Protein AF-A0A1E2WVD7-F1 (afdb_monomer_lite)

Foldseek 3Di:
DCVLLVVLLVLLVVLQVLLVVLLVLLVVLQVQLVVLVVVCVVPVVDPVSNVSSVVSNVSSVVSNVSSVVSNVSSVCSNCVVVVLVVVVVVLVVVVVVLVVVVVVPPPDVVSVVVVCCCLVPPPPPPPVNVVVCVVPPDDD

Secondary structure (DSSP, 8-state):
--HHHHHHHHHHHHHHHHHHHHHHHHHHHHHHHHHHHHHHHH-TT-HHHHHHHHHHHHHHHHHHHHHHHHHHHHHHHH-HHHHHHHHHHHHHHHHHHHHHHHHTT---HHHHHHHHHHHHHHSTTSHHHHHHHHHH----

Structure (mmCIF, N/CA/C/O backbone):
data_AF-A0A1E2WVD7-F1
#
_entry.id   AF-A0A1E2WVD7-F1
#
loop_
_atom_site.group_PDB
_atom_site.id
_atom_site.type_symbol
_atom_site.label_atom_id
_atom_site.label_alt_id
_atom_site.label_comp_id
_atom_site.label_asym_id
_atom_site.label_entity_id
_atom_site.label_seq_id
_atom_site.pdbx_PDB_ins_code
_atom_site.Cartn_x
_atom_site.Cartn_y
_atom_site.Cartn_z
_atom_site.occupancy
_atom_site.B_iso_or_equiv
_atom_site.auth_seq_id
_atom_site.auth_comp_id
_atom_site.auth_asym_id
_atom_site.auth_atom_id
_atom_site.pdbx_PDB_model_num
ATOM 1 N N . MET A 1 1 ? -12.184 17.529 23.318 1.00 47.19 1 MET A N 1
ATOM 2 C CA . MET A 1 1 ? -12.138 16.241 22.588 1.00 47.19 1 MET A CA 1
ATOM 3 C C . MET A 1 1 ? -11.934 16.400 21.064 1.00 47.19 1 MET A C 1
ATOM 5 O O . MET A 1 1 ? -12.310 15.508 20.324 1.00 47.19 1 MET A O 1
ATOM 9 N N . LEU A 1 2 ? -11.320 17.486 20.556 1.00 50.97 2 LEU A N 1
ATOM 10 C CA . LEU A 1 2 ? -11.128 17.707 19.100 1.00 50.97 2 LEU A CA 1
ATOM 11 C C . LEU A 1 2 ? -9.694 17.440 18.598 1.00 50.97 2 LEU A C 1
ATOM 13 O O . LEU A 1 2 ? -9.512 17.196 17.409 1.00 50.97 2 LEU A O 1
ATOM 17 N N . GLU A 1 3 ? -8.692 17.458 19.480 1.00 50.56 3 GLU A N 1
ATOM 18 C CA . GLU A 1 3 ? -7.280 17.228 19.120 1.00 50.56 3 GLU A CA 1
ATOM 19 C C . GLU A 1 3 ? -7.003 15.846 18.495 1.00 50.56 3 GLU A C 1
ATOM 21 O O . GLU A 1 3 ? -6.365 15.817 17.444 1.00 50.56 3 GLU A O 1
ATOM 26 N N . PRO A 1 4 ? -7.551 14.720 19.003 1.00 64.38 4 PRO A N 1
ATOM 27 C CA . PRO A 1 4 ? -7.221 13.395 18.463 1.00 64.38 4 PRO A CA 1
ATOM 28 C C . PRO A 1 4 ? -7.689 13.185 17.016 1.00 64.38 4 PRO A C 1
ATOM 30 O O . PRO A 1 4 ? -7.024 12.527 16.222 1.00 64.38 4 PRO A O 1
ATOM 33 N N . ILE A 1 5 ? -8.833 13.768 16.642 1.00 65.56 5 ILE A N 1
ATOM 34 C CA . ILE A 1 5 ? -9.367 13.672 15.274 1.00 65.56 5 ILE A CA 1
ATOM 35 C C . ILE A 1 5 ? -8.510 14.496 14.308 1.00 65.56 5 ILE A C 1
ATOM 37 O O . ILE A 1 5 ? -8.261 14.070 13.181 1.00 65.56 5 ILE A O 1
ATOM 41 N N . HIS A 1 6 ? -8.038 15.665 14.746 1.00 67.44 6 HIS A N 1
ATOM 42 C CA . HIS A 1 6 ? -7.185 16.521 13.929 1.00 67.44 6 HIS A CA 1
ATOM 43 C C . HIS A 1 6 ? -5.826 15.868 13.640 1.00 67.44 6 HIS A C 1
ATOM 45 O O . HIS A 1 6 ? -5.356 15.900 12.503 1.00 67.44 6 HIS A O 1
ATOM 51 N N . GLU A 1 7 ? -5.225 15.222 14.639 1.00 75.38 7 GLU A N 1
ATOM 52 C CA . GLU A 1 7 ? -3.963 14.490 14.492 1.00 75.38 7 GLU A CA 1
ATOM 53 C C . GLU A 1 7 ? -4.093 13.303 13.526 1.00 75.38 7 GLU A C 1
ATOM 55 O O . GLU A 1 7 ? -3.241 13.122 12.654 1.00 75.38 7 GLU A O 1
ATOM 60 N N . LEU A 1 8 ? -5.194 12.546 13.599 1.00 79.00 8 LEU A N 1
ATOM 61 C CA . LEU A 1 8 ? -5.464 11.446 12.668 1.00 79.00 8 LEU A CA 1
ATOM 62 C C . LEU A 1 8 ? -5.650 11.939 11.227 1.00 79.00 8 LEU A C 1
ATOM 64 O O . LEU A 1 8 ? -5.100 11.352 10.298 1.00 79.00 8 LEU A O 1
ATOM 68 N N . GLN A 1 9 ? -6.332 13.065 11.016 1.00 79.06 9 GLN A N 1
ATOM 69 C CA . GLN A 1 9 ? -6.457 13.657 9.680 1.00 79.06 9 GLN A CA 1
ATOM 70 C C . GLN A 1 9 ? -5.104 14.099 9.104 1.00 79.06 9 GLN A C 1
ATOM 72 O O . GLN A 1 9 ? -4.837 13.890 7.920 1.00 79.06 9 GLN A O 1
ATOM 77 N N . GLN A 1 10 ? -4.218 14.674 9.923 1.00 82.56 10 GLN A N 1
ATOM 78 C CA . GLN A 1 10 ? -2.861 15.010 9.482 1.00 82.56 10 GLN A CA 1
ATOM 79 C C . GLN A 1 10 ? -2.053 13.756 9.128 1.00 82.56 10 GLN A C 1
ATOM 81 O O . GLN A 1 10 ? -1.327 13.742 8.130 1.00 82.56 10 GLN A O 1
ATOM 86 N N . LEU A 1 11 ? -2.210 12.689 9.913 1.00 83.44 11 LEU A N 1
ATOM 87 C CA . LEU A 1 11 ? -1.541 11.417 9.680 1.00 83.44 11 LEU A CA 1
ATOM 88 C C . LEU A 1 11 ? -2.035 10.741 8.390 1.00 83.44 11 LEU A C 1
ATOM 90 O O . LEU A 1 11 ? -1.225 10.236 7.612 1.00 83.44 11 LEU A O 1
ATOM 94 N N . ALA A 1 12 ? -3.335 10.826 8.097 1.00 87.12 12 ALA A N 1
ATOM 95 C CA . ALA A 1 12 ? -3.904 10.380 6.828 1.00 87.12 12 ALA A CA 1
ATOM 96 C C . ALA A 1 12 ? -3.275 11.095 5.625 1.00 87.12 12 ALA A C 1
ATOM 98 O O . ALA A 1 12 ? -2.823 10.450 4.677 1.00 87.12 12 ALA A O 1
ATOM 99 N N . VAL A 1 13 ? -3.189 12.429 5.682 1.00 90.62 13 VAL A N 1
ATOM 100 C CA . VAL A 1 13 ? -2.566 13.243 4.625 1.00 90.62 13 VAL A CA 1
ATOM 101 C C . VAL A 1 13 ? -1.093 12.871 4.445 1.00 90.62 13 VAL A C 1
ATOM 103 O O . VAL A 1 13 ? -0.619 12.735 3.315 1.00 90.62 13 VAL A O 1
ATOM 106 N N . PHE A 1 14 ? -0.368 12.666 5.547 1.00 91.31 14 PHE A N 1
ATOM 107 C CA . PHE A 1 14 ? 1.022 12.221 5.508 1.00 91.31 14 PHE A CA 1
ATOM 108 C C . PHE A 1 14 ? 1.170 10.874 4.790 1.00 91.31 14 PHE A C 1
ATOM 110 O O . PHE A 1 14 ? 2.003 10.751 3.886 1.00 91.31 14 PHE A O 1
ATOM 117 N N . TYR A 1 15 ? 0.356 9.882 5.153 1.00 88.75 15 TYR A N 1
ATOM 118 C CA . TYR A 1 15 ? 0.422 8.555 4.553 1.00 88.75 15 TYR A CA 1
ATOM 119 C C . TYR A 1 15 ? 0.010 8.544 3.079 1.00 88.75 15 TYR A C 1
ATOM 121 O O . TYR A 1 15 ? 0.698 7.906 2.284 1.00 88.75 15 TYR A O 1
ATOM 129 N N . ARG A 1 16 ? -1.012 9.313 2.671 1.00 94.00 16 ARG A N 1
ATOM 130 C CA . ARG A 1 16 ? -1.359 9.474 1.244 1.00 94.00 16 ARG A CA 1
ATOM 131 C C . ARG A 1 16 ? -0.195 10.031 0.440 1.00 94.00 16 ARG A C 1
ATOM 133 O O . ARG A 1 16 ? 0.201 9.433 -0.553 1.00 94.00 16 ARG A O 1
ATOM 140 N N . LYS A 1 17 ? 0.417 11.118 0.914 1.00 95.06 17 LYS A N 1
ATOM 141 C CA . LYS A 1 17 ? 1.562 11.732 0.232 1.00 95.06 17 LYS A CA 1
ATOM 142 C C . LYS A 1 17 ? 2.752 10.775 0.133 1.00 95.06 17 LYS A C 1
ATOM 144 O O . LYS A 1 17 ? 3.463 10.753 -0.867 1.00 95.06 17 LYS A O 1
ATOM 149 N N . LYS A 1 18 ? 3.004 9.980 1.177 1.00 93.69 18 LYS A N 1
ATOM 150 C CA . LYS A 1 18 ? 4.056 8.954 1.144 1.00 93.69 18 LYS A CA 1
ATOM 151 C C . LYS A 1 18 ? 3.728 7.832 0.159 1.00 93.69 18 LYS A C 1
ATOM 153 O O . LYS A 1 18 ? 4.631 7.413 -0.562 1.00 93.69 18 LYS A O 1
ATOM 158 N N . SER A 1 19 ? 2.466 7.414 0.097 1.00 95.81 19 SER A N 1
ATOM 159 C CA . SER A 1 19 ? 1.985 6.419 -0.860 1.00 95.81 19 SER A CA 1
ATOM 160 C C . SER A 1 19 ? 2.175 6.912 -2.296 1.00 95.81 19 SER A C 1
ATOM 162 O O . SER A 1 19 ? 2.815 6.224 -3.083 1.00 95.81 19 SER A O 1
ATOM 164 N N . GLU A 1 20 ? 1.763 8.144 -2.608 1.00 96.38 20 GLU A N 1
ATOM 165 C CA . GLU A 1 20 ? 1.970 8.782 -3.918 1.00 96.38 20 GLU A CA 1
ATOM 166 C C . GLU A 1 20 ? 3.448 8.824 -4.324 1.00 96.38 20 GLU A C 1
ATOM 168 O O . GLU A 1 20 ? 3.793 8.442 -5.441 1.00 96.38 20 GLU A O 1
ATOM 173 N N . ASN A 1 21 ? 4.338 9.218 -3.408 1.00 95.81 21 ASN A N 1
ATOM 174 C CA . ASN A 1 21 ? 5.774 9.212 -3.678 1.00 95.81 21 ASN A CA 1
ATOM 175 C C . ASN A 1 21 ? 6.287 7.802 -4.005 1.00 95.81 21 ASN A C 1
ATOM 177 O O . ASN A 1 21 ? 7.055 7.636 -4.943 1.00 95.81 21 ASN A O 1
ATOM 181 N N . ASN A 1 22 ? 5.862 6.780 -3.258 1.00 95.19 22 ASN A N 1
ATOM 182 C CA . ASN A 1 22 ? 6.280 5.402 -3.521 1.00 95.19 22 ASN A CA 1
ATOM 183 C C . ASN A 1 22 ? 5.675 4.846 -4.821 1.00 95.19 22 ASN A C 1
ATOM 185 O O . ASN A 1 22 ? 6.344 4.095 -5.523 1.00 95.19 22 ASN A O 1
ATOM 189 N N . VAL A 1 23 ? 4.456 5.246 -5.197 1.00 96.56 23 VAL A N 1
ATOM 190 C CA . VAL A 1 23 ? 3.892 4.932 -6.522 1.00 96.56 23 VAL A CA 1
ATOM 191 C C . VAL A 1 23 ? 4.753 5.540 -7.629 1.00 96.56 23 VAL A C 1
ATOM 193 O O . VAL A 1 23 ? 5.030 4.867 -8.622 1.00 96.56 23 VAL A O 1
ATOM 196 N N . GLN A 1 24 ? 5.221 6.778 -7.452 1.00 97.31 24 GLN A N 1
ATOM 197 C CA . GLN A 1 24 ? 6.112 7.416 -8.417 1.00 97.31 24 GLN A CA 1
ATOM 198 C C . GLN A 1 24 ? 7.459 6.684 -8.519 1.00 97.31 24 GLN A C 1
ATOM 200 O O . GLN A 1 24 ? 7.870 6.331 -9.619 1.00 97.31 24 GLN A O 1
ATOM 205 N N . GLU A 1 25 ? 8.100 6.363 -7.392 1.00 97.00 25 GLU A N 1
ATOM 206 C CA . GLU A 1 25 ? 9.358 5.595 -7.362 1.00 97.00 25 GLU A CA 1
ATOM 207 C C . GLU A 1 25 ? 9.207 4.203 -8.008 1.00 97.00 25 GLU A C 1
ATOM 209 O O . GLU A 1 25 ? 10.104 3.721 -8.711 1.00 97.00 25 GLU A O 1
ATOM 214 N N . ALA A 1 26 ? 8.052 3.554 -7.816 1.00 97.12 26 ALA A N 1
ATOM 215 C CA . ALA A 1 26 ? 7.728 2.298 -8.482 1.00 97.12 26 ALA A CA 1
ATOM 216 C C . ALA A 1 26 ? 7.606 2.468 -10.001 1.00 97.12 26 ALA A C 1
ATOM 218 O O . ALA A 1 26 ? 8.147 1.658 -10.759 1.00 97.12 26 ALA A O 1
ATOM 219 N N . SER A 1 27 ? 6.921 3.524 -10.446 1.00 97.94 27 SER A N 1
ATOM 220 C CA . SER A 1 27 ? 6.783 3.860 -11.864 1.00 97.94 27 SER A CA 1
ATOM 221 C C . SER A 1 27 ? 8.141 4.139 -12.504 1.00 97.94 27 SER A C 1
ATOM 223 O O . SER A 1 27 ? 8.442 3.590 -13.562 1.00 97.94 27 SER A O 1
ATOM 225 N N . ASP A 1 28 ? 8.984 4.938 -11.856 1.00 97.94 28 ASP A N 1
ATOM 226 C CA . ASP A 1 28 ? 10.315 5.282 -12.357 1.00 97.94 28 ASP A CA 1
ATOM 227 C C . ASP A 1 28 ? 11.207 4.036 -12.440 1.00 97.94 28 ASP A C 1
ATOM 229 O O . ASP A 1 28 ? 11.902 3.821 -13.436 1.00 97.94 28 ASP A O 1
ATOM 233 N N . SER A 1 29 ? 11.118 3.153 -11.441 1.00 97.50 29 SER A N 1
ATOM 234 C CA . SER A 1 29 ? 11.809 1.862 -11.451 1.00 97.50 29 SER A CA 1
ATOM 235 C C . SER A 1 29 ? 11.336 0.960 -12.598 1.00 97.50 29 SER A C 1
ATOM 237 O O . SER A 1 29 ? 12.165 0.336 -13.260 1.00 97.50 29 SER A O 1
ATOM 239 N N . ARG A 1 30 ? 10.029 0.909 -12.894 1.00 97.38 30 ARG A N 1
ATOM 240 C CA . ARG A 1 30 ? 9.504 0.147 -14.042 1.00 97.38 30 ARG A CA 1
ATOM 241 C C . ARG A 1 30 ? 9.958 0.710 -15.376 1.00 97.38 30 ARG A C 1
ATOM 243 O O . ARG A 1 30 ? 10.458 -0.055 -16.193 1.00 97.38 30 ARG A O 1
ATOM 250 N N . ASN A 1 31 ? 9.847 2.023 -15.560 1.00 97.69 31 ASN A N 1
ATOM 251 C CA . ASN A 1 31 ? 10.314 2.694 -16.771 1.00 97.69 31 ASN A CA 1
ATOM 252 C C . ASN A 1 31 ? 11.802 2.399 -16.995 1.00 97.69 31 ASN A C 1
ATOM 254 O O . ASN A 1 31 ? 12.221 2.080 -18.106 1.00 97.69 31 ASN A O 1
ATOM 258 N N . LYS A 1 32 ? 12.602 2.404 -15.918 1.00 96.81 32 LYS A N 1
ATOM 259 C CA . LYS A 1 32 ? 14.023 2.080 -16.024 1.00 96.81 32 LYS A CA 1
ATOM 260 C C . LYS A 1 32 ? 14.283 0.623 -16.395 1.00 96.81 32 LYS A C 1
ATOM 262 O O . LYS A 1 32 ? 15.200 0.349 -17.166 1.00 96.81 32 LYS A O 1
ATOM 267 N N . ALA A 1 33 ? 13.499 -0.309 -15.856 1.00 96.50 33 ALA A N 1
ATOM 268 C CA . ALA A 1 33 ? 13.574 -1.710 -16.251 1.00 96.50 33 ALA A CA 1
ATOM 269 C C . ALA A 1 33 ? 13.215 -1.897 -17.734 1.00 96.50 33 ALA A C 1
ATOM 271 O O . ALA A 1 33 ? 13.911 -2.631 -18.432 1.00 96.50 33 ALA A O 1
ATOM 272 N N . GLU A 1 34 ? 12.182 -1.209 -18.223 1.00 95.56 34 GLU A N 1
ATOM 273 C CA . GLU A 1 34 ? 11.745 -1.258 -19.623 1.00 95.56 34 GLU A CA 1
ATOM 274 C C . GLU A 1 34 ? 12.834 -0.748 -20.578 1.00 95.56 34 GLU A C 1
ATOM 276 O O . GLU A 1 34 ? 13.212 -1.465 -21.503 1.00 95.56 34 GLU A O 1
ATOM 281 N N . GLU A 1 35 ? 13.453 0.402 -20.280 1.00 94.94 35 GLU A N 1
ATOM 282 C CA . GLU A 1 35 ? 14.609 0.913 -21.037 1.00 94.94 35 GLU A CA 1
ATOM 283 C C . GLU A 1 35 ? 15.757 -0.108 -21.119 1.00 94.94 35 GLU A C 1
ATOM 285 O O . GLU A 1 35 ? 16.415 -0.257 -22.153 1.00 94.94 35 GLU A O 1
ATOM 290 N N . LEU A 1 36 ? 16.028 -0.810 -20.014 1.00 93.81 36 LEU A N 1
ATOM 291 C CA . LEU A 1 36 ? 17.084 -1.817 -19.954 1.00 93.81 36 LEU A CA 1
ATOM 292 C C . LEU A 1 36 ? 16.721 -3.065 -20.767 1.00 93.81 36 LEU A C 1
ATOM 294 O O . LEU A 1 36 ? 17.584 -3.589 -21.470 1.00 93.81 36 LEU A O 1
ATOM 298 N N . PHE A 1 37 ? 15.466 -3.517 -20.737 1.00 92.25 37 PHE A N 1
ATOM 299 C CA . PHE A 1 37 ? 15.015 -4.628 -21.578 1.00 92.25 37 PHE A CA 1
ATOM 300 C C . PHE A 1 37 ? 15.071 -4.285 -23.068 1.00 92.25 37 PHE A C 1
ATOM 302 O O . PHE A 1 37 ? 15.535 -5.105 -23.865 1.00 92.25 37 PHE A O 1
ATOM 309 N N . ASP A 1 38 ? 14.682 -3.070 -23.450 1.00 91.44 38 ASP A N 1
ATOM 310 C CA . ASP A 1 38 ? 14.804 -2.598 -24.829 1.00 91.44 38 ASP A CA 1
ATOM 311 C C . ASP A 1 38 ? 16.270 -2.541 -25.280 1.00 91.44 38 ASP A C 1
ATOM 313 O O . ASP A 1 38 ? 16.606 -2.949 -26.396 1.00 91.44 38 ASP A O 1
ATOM 317 N N . SER A 1 39 ? 17.171 -2.103 -24.398 1.00 89.06 39 SER A N 1
ATOM 318 C CA . SER A 1 39 ? 18.614 -2.125 -24.651 1.00 89.06 39 SER A CA 1
ATOM 319 C C . SER A 1 39 ? 19.145 -3.554 -24.833 1.00 89.06 39 SER A C 1
ATOM 321 O O . SER A 1 39 ? 19.824 -3.836 -25.823 1.00 89.06 39 SER A O 1
ATOM 323 N N . ALA A 1 40 ? 18.776 -4.484 -23.944 1.00 88.19 40 ALA A N 1
ATOM 324 C CA . ALA A 1 40 ? 19.171 -5.893 -24.032 1.00 88.19 40 ALA A CA 1
ATOM 325 C C . ALA A 1 40 ? 18.669 -6.554 -25.325 1.00 88.19 40 ALA A C 1
ATOM 327 O O . ALA A 1 40 ? 19.398 -7.312 -25.966 1.00 88.19 40 ALA A O 1
ATOM 328 N N . ARG A 1 41 ? 17.453 -6.218 -25.771 1.00 87.06 41 ARG A N 1
ATOM 329 C CA . ARG A 1 41 ? 16.886 -6.717 -27.032 1.00 87.06 41 ARG A CA 1
ATOM 330 C C . ARG A 1 41 ? 17.694 -6.270 -28.252 1.00 87.06 41 ARG A C 1
ATOM 332 O O . ARG A 1 41 ? 17.836 -7.036 -29.204 1.00 87.06 41 ARG A O 1
ATOM 339 N N . ASN A 1 42 ? 18.220 -5.047 -28.219 1.00 85.81 42 ASN A N 1
ATOM 340 C CA . ASN A 1 42 ? 19.051 -4.490 -29.284 1.00 85.81 42 ASN A CA 1
ATOM 341 C C . ASN A 1 42 ? 20.521 -4.947 -29.202 1.00 85.81 42 ASN A C 1
ATOM 343 O O . ASN A 1 42 ? 21.232 -4.870 -30.205 1.00 85.81 42 ASN A O 1
ATOM 347 N N . ASN A 1 43 ? 20.977 -5.447 -28.047 1.00 83.88 43 ASN A N 1
ATOM 348 C CA . ASN A 1 43 ? 22.330 -5.969 -27.850 1.00 83.88 43 ASN A CA 1
ATOM 349 C C . ASN A 1 43 ? 22.366 -7.207 -26.915 1.00 83.88 43 ASN A 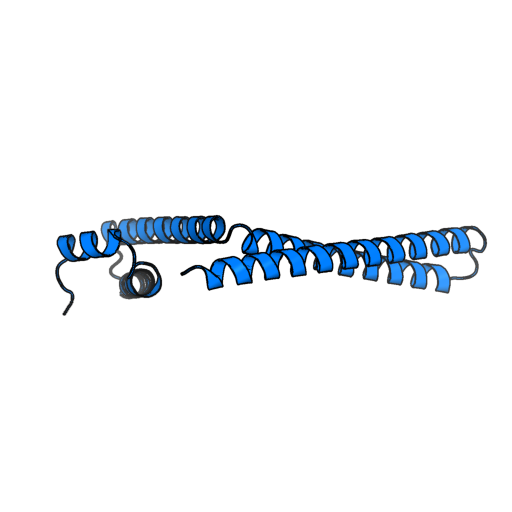C 1
ATOM 351 O O . ASN A 1 43 ? 22.776 -7.112 -25.757 1.00 83.88 43 ASN A O 1
ATOM 355 N N . PRO A 1 44 ? 21.993 -8.398 -27.418 1.00 75.25 44 PRO A N 1
ATOM 356 C CA . PRO A 1 44 ? 21.746 -9.590 -26.597 1.00 75.25 44 PRO A CA 1
ATOM 357 C C . PRO A 1 44 ? 23.004 -10.285 -26.041 1.00 75.25 44 PRO A C 1
ATOM 359 O O . PRO A 1 44 ? 22.900 -11.342 -25.420 1.00 75.25 44 PRO A O 1
ATOM 362 N N . GLN A 1 45 ? 24.207 -9.749 -26.276 1.00 79.00 45 GLN A N 1
ATOM 363 C CA . GLN A 1 45 ? 25.445 -10.318 -25.723 1.00 79.00 45 GLN A CA 1
ATOM 364 C C . GLN A 1 45 ? 25.718 -9.873 -24.278 1.00 79.00 45 GLN A C 1
ATOM 366 O O . GLN A 1 45 ? 26.536 -10.498 -23.600 1.00 79.00 45 GLN A O 1
ATOM 371 N N . ASP A 1 46 ? 25.024 -8.841 -23.794 1.00 77.06 46 ASP A N 1
ATOM 372 C CA . ASP A 1 46 ? 25.203 -8.298 -22.450 1.00 77.06 46 ASP A CA 1
ATOM 373 C C . ASP A 1 46 ? 24.186 -8.893 -21.462 1.00 77.06 46 ASP A C 1
ATOM 375 O O . ASP A 1 46 ? 23.064 -8.412 -21.290 1.00 77.06 46 ASP A O 1
ATOM 379 N N . LYS A 1 47 ? 24.594 -9.986 -20.809 1.00 73.88 47 LYS A N 1
ATOM 380 C CA . LYS A 1 47 ? 23.768 -10.706 -19.826 1.00 73.88 47 LYS A CA 1
ATOM 381 C C . LYS A 1 47 ? 23.594 -9.954 -18.503 1.00 73.88 47 LYS A C 1
ATOM 383 O O . LYS A 1 47 ? 22.739 -10.337 -17.703 1.00 73.88 47 LYS A O 1
ATOM 388 N N . ASP A 1 48 ? 24.381 -8.909 -18.252 1.00 86.81 48 ASP A N 1
ATOM 389 C CA . ASP A 1 48 ? 24.295 -8.147 -17.006 1.00 86.81 48 ASP A CA 1
ATOM 390 C C . ASP A 1 48 ? 23.143 -7.129 -17.045 1.00 86.81 48 ASP A C 1
ATOM 392 O O . ASP A 1 48 ? 22.568 -6.811 -15.998 1.00 86.81 48 ASP A O 1
ATOM 396 N N . ILE A 1 49 ? 22.724 -6.694 -18.242 1.00 89.44 49 ILE A N 1
ATOM 397 C CA . ILE A 1 49 ? 21.595 -5.767 -18.432 1.00 89.44 49 ILE A CA 1
ATOM 398 C C . ILE A 1 49 ? 20.269 -6.396 -17.989 1.00 89.44 49 ILE A C 1
ATOM 400 O O . ILE A 1 49 ? 19.501 -5.748 -17.278 1.00 89.44 49 ILE A O 1
ATOM 404 N N . GLU A 1 50 ? 20.003 -7.659 -18.337 1.00 86.62 50 GLU A N 1
ATOM 405 C CA . GLU A 1 50 ? 18.771 -8.350 -17.918 1.00 86.62 50 GLU A CA 1
ATOM 406 C C . GLU A 1 50 ? 18.690 -8.483 -16.393 1.00 86.62 50 GLU A C 1
ATOM 408 O O . GLU A 1 50 ? 17.645 -8.246 -15.783 1.00 86.62 50 GLU A O 1
ATOM 413 N N . LYS A 1 51 ? 19.818 -8.803 -15.749 1.00 91.00 51 LYS A N 1
ATOM 414 C CA . LYS A 1 51 ? 19.898 -8.893 -14.288 1.00 91.00 51 LYS A CA 1
ATOM 415 C C . LYS A 1 51 ? 19.661 -7.534 -13.628 1.00 91.00 51 LYS A C 1
ATOM 417 O O . LYS A 1 51 ? 18.987 -7.461 -12.598 1.00 91.00 51 LYS A O 1
ATOM 422 N N . LEU A 1 52 ? 20.193 -6.462 -14.213 1.00 94.12 52 LEU A N 1
ATOM 423 C CA . LEU A 1 52 ? 19.955 -5.103 -13.742 1.00 94.12 52 LEU A CA 1
ATOM 424 C C . LEU A 1 52 ? 18.478 -4.712 -13.906 1.00 94.12 52 LEU A C 1
ATOM 426 O O . LEU A 1 52 ? 17.880 -4.240 -12.941 1.00 94.12 52 LEU A O 1
ATOM 430 N N . ALA A 1 53 ? 17.862 -4.985 -15.060 1.00 94.00 53 ALA A N 1
ATOM 431 C CA . ALA A 1 53 ? 16.442 -4.725 -15.310 1.00 94.00 53 ALA A CA 1
ATOM 432 C C . ALA A 1 53 ? 15.545 -5.449 -14.293 1.00 94.00 53 ALA A C 1
ATOM 434 O O . ALA A 1 53 ? 14.651 -4.847 -13.696 1.00 94.00 53 ALA A O 1
ATOM 435 N N . GLN A 1 54 ? 15.852 -6.714 -13.994 1.00 93.88 54 GLN A N 1
ATOM 436 C CA . GLN A 1 54 ? 15.125 -7.484 -12.986 1.00 93.88 54 GLN A CA 1
ATOM 437 C C . GLN A 1 54 ? 15.253 -6.887 -11.575 1.00 93.88 54 GLN A C 1
ATOM 439 O O . GLN A 1 54 ? 14.312 -6.958 -10.782 1.00 93.88 54 GLN A O 1
ATOM 444 N N . SER A 1 55 ? 16.397 -6.276 -11.244 1.00 96.25 55 SER A N 1
ATOM 445 C CA . SER A 1 55 ? 16.573 -5.601 -9.952 1.00 96.25 55 SER A CA 1
ATOM 446 C C . SER A 1 55 ? 15.689 -4.355 -9.824 1.00 96.25 55 SER A C 1
ATOM 448 O O . SER A 1 55 ? 15.102 -4.130 -8.765 1.00 96.25 55 SER A O 1
ATOM 450 N N . PHE A 1 56 ? 15.516 -3.603 -10.916 1.00 97.50 56 PHE A N 1
ATOM 451 C CA . PHE A 1 56 ? 14.587 -2.476 -10.979 1.00 97.50 56 PHE A CA 1
ATOM 452 C C . PHE A 1 56 ? 13.128 -2.931 -10.854 1.00 97.50 56 PHE A C 1
ATOM 454 O O . PHE A 1 56 ? 12.377 -2.316 -10.100 1.00 97.50 56 PHE A O 1
ATOM 461 N N . LEU A 1 57 ? 12.742 -4.051 -11.478 1.00 97.50 57 LEU A N 1
ATOM 462 C CA . LEU A 1 57 ? 11.408 -4.635 -11.277 1.00 97.50 57 LEU A CA 1
ATOM 463 C C . LEU A 1 57 ? 11.159 -5.019 -9.812 1.00 97.50 57 LEU A C 1
ATOM 465 O O . LEU A 1 57 ? 10.122 -4.674 -9.254 1.00 97.50 57 LEU A O 1
ATOM 469 N N . SER A 1 58 ? 12.128 -5.667 -9.157 1.00 97.25 58 SER A N 1
ATOM 470 C CA . SER A 1 58 ? 12.001 -6.025 -7.738 1.00 97.25 58 SER A CA 1
ATOM 471 C C . SER A 1 58 ? 11.888 -4.793 -6.834 1.00 97.25 58 SER A C 1
ATOM 473 O O . SER A 1 58 ? 11.166 -4.814 -5.837 1.00 97.25 58 SER A O 1
ATOM 475 N N . ASN A 1 59 ? 12.585 -3.704 -7.164 1.00 96.00 59 ASN A N 1
ATOM 476 C CA . ASN A 1 59 ? 12.438 -2.444 -6.440 1.00 96.00 59 ASN A CA 1
ATOM 477 C C . ASN A 1 59 ? 11.054 -1.826 -6.659 1.00 96.00 59 ASN A C 1
ATOM 479 O O . ASN A 1 59 ? 10.446 -1.387 -5.685 1.00 96.00 59 ASN A O 1
ATOM 483 N N . ALA A 1 60 ? 10.524 -1.867 -7.884 1.00 95.56 60 ALA A N 1
ATOM 484 C CA . ALA A 1 60 ? 9.170 -1.403 -8.162 1.00 95.56 60 ALA A CA 1
ATOM 485 C C . ALA A 1 60 ? 8.128 -2.146 -7.311 1.00 95.56 60 ALA A C 1
ATOM 487 O O . ALA A 1 60 ? 7.344 -1.505 -6.619 1.00 95.56 60 ALA A O 1
ATOM 488 N N . GLU A 1 61 ? 8.183 -3.481 -7.266 1.00 97.00 61 GLU A N 1
ATOM 489 C CA . GLU A 1 61 ? 7.270 -4.300 -6.451 1.00 97.00 61 GLU A CA 1
ATOM 490 C C . GLU A 1 61 ? 7.337 -3.946 -4.955 1.00 97.00 61 GLU A C 1
ATOM 492 O O . GLU A 1 61 ? 6.315 -3.902 -4.265 1.00 97.00 61 GLU A O 1
ATOM 497 N N . LYS A 1 62 ? 8.539 -3.663 -4.433 1.00 96.25 62 LYS A N 1
ATOM 498 C CA . LYS A 1 62 ? 8.709 -3.221 -3.040 1.00 96.25 62 LYS A CA 1
ATOM 499 C C . LYS A 1 62 ? 8.031 -1.879 -2.794 1.00 96.25 62 LYS A C 1
ATOM 501 O O . LYS A 1 62 ? 7.325 -1.740 -1.797 1.00 96.25 62 LYS A O 1
ATOM 506 N N . TYR A 1 63 ? 8.243 -0.907 -3.677 1.00 94.38 63 TYR A N 1
ATOM 507 C CA . TYR A 1 63 ? 7.633 0.412 -3.547 1.00 94.38 63 TYR A CA 1
ATOM 508 C C . TYR A 1 63 ? 6.107 0.350 -3.645 1.00 94.38 63 TYR A C 1
ATOM 510 O O . TYR A 1 63 ? 5.428 0.982 -2.841 1.00 94.38 63 TYR A O 1
ATOM 518 N N . GLU A 1 64 ? 5.556 -0.473 -4.538 1.00 96.69 64 GLU A N 1
ATOM 519 C CA . GLU A 1 64 ? 4.107 -0.689 -4.642 1.00 96.69 64 GLU A CA 1
ATOM 520 C C . GLU A 1 64 ? 3.514 -1.285 -3.373 1.00 96.69 64 GLU A C 1
ATOM 522 O O . GLU A 1 64 ? 2.477 -0.824 -2.895 1.00 96.69 64 GLU A O 1
ATOM 527 N N . LYS A 1 65 ? 4.189 -2.282 -2.793 1.00 94.12 65 LYS A N 1
ATOM 528 C CA . LYS A 1 65 ? 3.752 -2.878 -1.532 1.00 94.12 65 LYS A CA 1
ATOM 529 C C . LYS A 1 65 ? 3.717 -1.836 -0.413 1.00 94.12 65 LYS A C 1
ATOM 531 O O . LYS A 1 65 ? 2.716 -1.726 0.289 1.00 94.12 65 LYS A O 1
ATOM 536 N N . ILE A 1 66 ? 4.779 -1.041 -0.286 1.00 93.06 66 ILE A N 1
ATOM 537 C CA . ILE A 1 66 ? 4.853 0.033 0.713 1.00 93.06 66 ILE A CA 1
ATOM 538 C C . ILE A 1 66 ? 3.756 1.078 0.465 1.00 93.06 66 ILE A C 1
ATOM 540 O O . ILE A 1 66 ? 3.122 1.542 1.412 1.00 93.06 66 ILE A O 1
ATOM 544 N N . ALA A 1 67 ? 3.503 1.444 -0.794 1.00 90.56 67 ALA A N 1
ATOM 545 C CA . ALA A 1 67 ? 2.459 2.398 -1.147 1.00 90.56 67 ALA A CA 1
ATOM 546 C C . ALA A 1 67 ? 1.055 1.887 -0.792 1.00 90.56 67 ALA A C 1
ATOM 548 O O . ALA A 1 67 ? 0.238 2.669 -0.304 1.00 90.56 67 ALA A O 1
ATOM 549 N N . ALA A 1 68 ? 0.783 0.596 -1.001 1.00 92.19 68 ALA A N 1
ATOM 550 C CA . ALA A 1 68 ? -0.483 -0.036 -0.639 1.00 92.19 68 ALA A CA 1
ATOM 551 C C . ALA A 1 68 ? -0.704 -0.031 0.882 1.00 92.19 68 ALA A C 1
ATOM 553 O O . ALA A 1 68 ? -1.759 0.403 1.340 1.00 92.19 68 ALA A O 1
ATOM 554 N N . GLU A 1 69 ? 0.312 -0.417 1.660 1.00 89.38 69 GLU A N 1
ATOM 555 C CA . GLU A 1 69 ? 0.268 -0.375 3.130 1.00 89.38 69 GLU A CA 1
ATOM 556 C C . GLU A 1 69 ? 0.042 1.058 3.644 1.00 89.38 69 GLU A C 1
ATOM 558 O O . GLU A 1 69 ? -0.759 1.295 4.545 1.00 89.38 69 GLU A O 1
ATOM 563 N N . GLN A 1 70 ? 0.696 2.053 3.040 1.00 87.50 70 GLN A N 1
ATOM 564 C CA . GLN A 1 70 ? 0.496 3.460 3.397 1.00 87.50 70 GLN A CA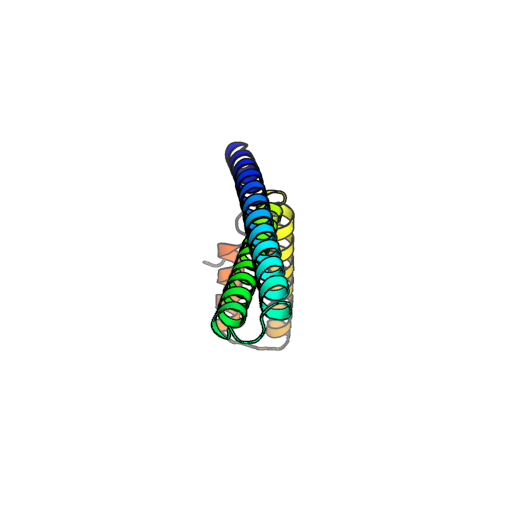 1
ATOM 565 C C . GLN A 1 70 ? -0.908 3.960 3.046 1.00 87.50 70 GLN A C 1
ATOM 567 O O . GLN A 1 70 ? -1.489 4.731 3.806 1.00 87.50 70 GLN A O 1
ATOM 572 N N . LEU A 1 71 ? -1.481 3.521 1.926 1.00 91.50 71 LEU A N 1
ATOM 573 C CA . LEU A 1 71 ? -2.842 3.899 1.557 1.00 91.50 71 LEU A CA 1
ATOM 574 C C . LEU A 1 71 ? -3.876 3.279 2.508 1.00 91.50 71 LEU A C 1
ATOM 576 O O . LEU A 1 71 ? -4.840 3.946 2.884 1.00 91.50 71 LEU A O 1
ATOM 580 N N . GLU A 1 72 ? -3.648 2.039 2.941 1.00 87.38 72 GLU A N 1
ATOM 581 C CA . GLU A 1 72 ? -4.453 1.390 3.975 1.00 87.38 72 GLU A CA 1
ATOM 582 C C . GLU A 1 72 ? -4.387 2.179 5.289 1.00 87.38 72 GLU A C 1
ATOM 584 O O . GLU A 1 72 ? -5.424 2.578 5.818 1.00 87.38 72 GLU A O 1
ATOM 589 N N . LEU A 1 73 ? -3.183 2.517 5.763 1.00 84.00 73 LEU A N 1
ATOM 590 C CA . LEU A 1 73 ? -2.998 3.340 6.963 1.00 84.00 73 LEU A CA 1
ATOM 591 C C . LEU A 1 73 ? -3.681 4.710 6.849 1.00 84.00 73 LEU A C 1
ATOM 593 O O . LEU A 1 73 ? -4.280 5.178 7.819 1.00 84.00 73 LEU A O 1
ATOM 597 N N . ALA A 1 74 ? -3.650 5.341 5.673 1.00 87.31 74 ALA A N 1
ATOM 598 C CA . ALA A 1 74 ? -4.373 6.587 5.442 1.00 87.31 74 ALA A CA 1
ATOM 599 C C . ALA A 1 74 ? -5.891 6.406 5.588 1.00 87.31 74 ALA A C 1
ATOM 601 O O . ALA A 1 74 ? -6.531 7.193 6.282 1.00 87.31 74 ALA A O 1
ATOM 602 N N . SER A 1 75 ? -6.454 5.346 5.000 1.00 85.88 75 SER A N 1
ATOM 603 C CA . SER A 1 75 ? -7.885 5.036 5.107 1.00 85.88 75 SER A CA 1
ATOM 604 C C . SER A 1 75 ? -8.320 4.798 6.556 1.00 85.88 75 SER A C 1
ATOM 606 O O . SER A 1 75 ? -9.425 5.181 6.939 1.00 85.88 75 SER A O 1
ATOM 608 N N . ILE A 1 76 ? -7.457 4.182 7.365 1.00 81.44 76 ILE A N 1
ATOM 609 C CA . ILE A 1 76 ? -7.694 3.961 8.796 1.00 81.44 76 ILE A CA 1
ATOM 610 C C . ILE A 1 76 ? -7.762 5.294 9.538 1.00 81.44 76 ILE A C 1
ATOM 612 O O . ILE A 1 76 ? -8.685 5.538 10.313 1.00 81.44 76 ILE A O 1
ATOM 616 N N . CYS A 1 77 ? -6.801 6.174 9.267 1.00 79.56 77 CYS A N 1
ATOM 617 C CA . CYS A 1 77 ? -6.715 7.483 9.901 1.00 79.56 77 CYS A CA 1
ATOM 618 C C . CYS A 1 77 ? -7.873 8.418 9.494 1.00 79.56 77 CYS A C 1
ATOM 620 O O . CYS A 1 77 ? -8.271 9.279 10.275 1.00 79.56 77 CYS A O 1
ATOM 622 N N . GLU A 1 78 ? -8.444 8.246 8.298 1.00 81.81 78 GLU A N 1
ATOM 623 C CA . GLU A 1 78 ? -9.603 9.020 7.823 1.00 81.81 78 GLU A CA 1
ATOM 624 C C . GLU A 1 78 ? -10.922 8.587 8.456 1.00 81.81 78 GLU A C 1
ATOM 626 O O . GLU A 1 78 ? -11.811 9.415 8.661 1.00 81.81 78 GLU A O 1
ATOM 631 N N . ASN A 1 79 ? -11.061 7.297 8.759 1.00 75.44 79 ASN A N 1
ATOM 632 C CA . ASN A 1 79 ? -12.278 6.748 9.334 1.00 75.44 79 ASN A CA 1
ATOM 633 C C . ASN A 1 79 ? -11.972 5.778 10.484 1.00 75.44 79 ASN A C 1
ATOM 635 O O . ASN A 1 79 ? -12.267 4.581 10.388 1.00 75.44 79 ASN A O 1
ATOM 639 N N . PRO A 1 80 ? -11.426 6.291 11.602 1.00 62.75 80 PRO A N 1
ATOM 640 C CA . PRO A 1 80 ? -11.131 5.469 12.769 1.00 62.75 80 PRO A CA 1
ATOM 641 C C . PRO A 1 80 ? -12.401 4.780 13.285 1.00 62.75 80 PRO A C 1
ATOM 643 O O . PRO A 1 80 ? -12.353 3.624 13.694 1.00 62.75 80 PRO A O 1
ATOM 646 N N . VAL A 1 81 ? -13.562 5.446 13.192 1.00 61.88 81 VAL A N 1
ATOM 647 C CA . VAL A 1 81 ? -14.864 4.920 13.637 1.00 61.88 81 VAL A CA 1
ATOM 648 C C . VAL A 1 81 ? -15.248 3.630 12.908 1.00 61.88 81 VAL A C 1
ATOM 650 O O . VAL A 1 81 ? -15.760 2.725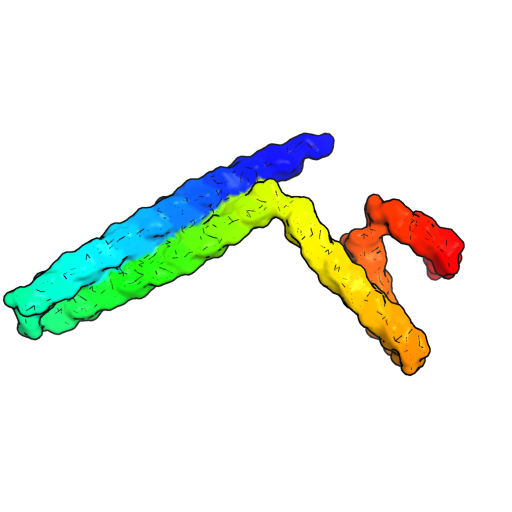 13.556 1.00 61.88 81 VAL A O 1
ATOM 653 N N . ALA A 1 82 ? -14.976 3.493 11.606 1.00 57.81 82 ALA A N 1
ATOM 654 C CA . ALA A 1 82 ? -15.262 2.254 10.877 1.00 57.81 82 ALA A CA 1
ATOM 655 C C . ALA A 1 82 ? -14.416 1.071 11.386 1.00 57.81 82 ALA A C 1
ATOM 657 O O . ALA A 1 82 ? -14.954 -0.011 11.617 1.00 57.81 82 ALA A O 1
ATOM 658 N N . GLN A 1 83 ? -13.123 1.283 11.658 1.00 57.09 83 GLN A N 1
ATOM 659 C CA . GLN A 1 83 ? -12.277 0.245 12.260 1.00 57.09 83 GLN A CA 1
ATOM 660 C C . GLN A 1 83 ? -12.668 -0.080 13.705 1.00 57.09 83 GLN A C 1
ATOM 662 O O . GLN A 1 83 ? -12.681 -1.253 14.090 1.00 57.09 83 GLN A O 1
ATOM 667 N N . TYR A 1 84 ? -13.026 0.931 14.502 1.00 59.19 84 TYR A N 1
ATOM 668 C CA . TYR A 1 84 ? -13.570 0.709 15.841 1.00 59.19 84 TYR A CA 1
ATOM 669 C C . TYR A 1 84 ? -14.877 -0.090 15.772 1.00 59.19 84 TYR A C 1
ATOM 671 O O . TYR A 1 84 ? -15.050 -1.024 16.546 1.00 59.19 84 TYR A O 1
ATOM 679 N N . GLN A 1 85 ? -15.762 0.186 14.811 1.00 55.19 85 GLN A N 1
ATOM 680 C CA . GLN A 1 85 ? -17.006 -0.565 14.613 1.00 55.19 85 GLN A CA 1
ATOM 681 C C . GLN A 1 85 ? -16.774 -2.014 14.173 1.00 55.19 85 GLN A C 1
ATOM 683 O O . GLN A 1 85 ? -17.473 -2.906 14.651 1.00 55.19 85 GLN A O 1
ATOM 688 N N . ASP A 1 86 ? -15.802 -2.283 13.303 1.00 65.75 86 ASP A N 1
ATOM 689 C CA . ASP A 1 86 ? -15.465 -3.654 12.895 1.00 65.75 86 ASP A CA 1
ATOM 690 C C . ASP A 1 86 ? -14.812 -4.450 14.034 1.00 65.75 86 ASP A C 1
ATOM 692 O O . ASP A 1 86 ? -15.095 -5.641 14.217 1.00 65.75 86 ASP A O 1
ATOM 696 N N . THR A 1 87 ? -13.999 -3.779 14.853 1.00 60.88 87 THR A N 1
ATOM 697 C CA . THR A 1 87 ? -13.428 -4.345 16.081 1.00 60.88 87 THR A CA 1
ATOM 698 C C . THR A 1 87 ? -14.529 -4.649 17.096 1.00 60.88 87 THR A C 1
ATOM 700 O O . THR A 1 87 ? -14.608 -5.775 17.585 1.00 60.88 87 THR A O 1
ATOM 703 N N . ILE A 1 88 ? -15.444 -3.704 17.339 1.00 58.91 88 ILE A N 1
ATOM 704 C CA . ILE A 1 88 ? -16.621 -3.894 18.199 1.00 58.91 88 ILE A CA 1
ATOM 705 C C . ILE A 1 88 ? -17.467 -5.065 17.688 1.00 58.91 88 ILE A C 1
ATOM 707 O O . ILE A 1 88 ? -17.751 -5.977 18.456 1.00 58.91 88 ILE A O 1
ATOM 711 N N . ARG A 1 89 ? -17.783 -5.132 16.389 1.00 65.50 89 ARG A N 1
ATOM 712 C CA . ARG A 1 89 ? -18.558 -6.239 15.799 1.00 65.50 89 ARG A CA 1
ATOM 713 C C . ARG A 1 89 ? -17.864 -7.593 15.981 1.00 65.50 89 ARG A C 1
ATOM 715 O O . ARG A 1 89 ? -18.512 -8.617 16.209 1.00 65.50 89 ARG A O 1
ATOM 722 N N . SER A 1 90 ? -16.538 -7.622 15.875 1.00 65.69 90 SER A N 1
ATOM 723 C CA . SER A 1 90 ? -15.740 -8.833 16.096 1.00 65.69 90 SER A CA 1
ATOM 724 C C . SER A 1 90 ? -15.774 -9.274 17.561 1.00 65.69 90 SER A C 1
ATOM 726 O O . SER A 1 90 ? -15.929 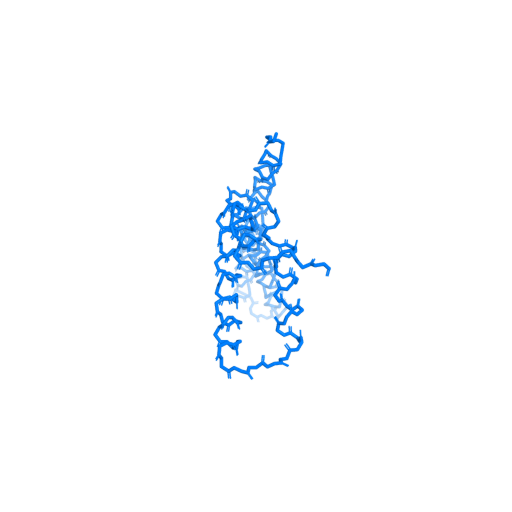-10.467 17.839 1.00 65.69 90 SER A O 1
ATOM 728 N N . LEU A 1 91 ? -15.710 -8.321 18.492 1.00 65.50 91 LEU A N 1
ATOM 729 C CA . LEU A 1 91 ? -15.841 -8.562 19.927 1.00 65.50 91 LEU A CA 1
ATOM 730 C C . LEU A 1 91 ? -17.260 -9.003 20.305 1.00 65.50 91 LEU A C 1
ATOM 732 O O . LEU A 1 91 ? -17.412 -9.978 21.035 1.00 65.50 91 LEU A O 1
ATOM 736 N N . GLU A 1 92 ? -18.302 -8.387 19.748 1.00 61.53 92 GLU A N 1
ATOM 737 C CA . GLU A 1 92 ? -19.702 -8.795 19.931 1.00 61.53 92 GLU A CA 1
ATOM 738 C C . GLU A 1 92 ? -19.929 -10.243 19.478 1.00 61.53 92 GLU A C 1
ATOM 740 O O . GLU A 1 92 ? -20.542 -11.044 20.190 1.00 61.53 92 GLU A O 1
ATOM 745 N N . ASN A 1 93 ? -19.376 -10.617 18.321 1.00 68.94 93 ASN A N 1
ATOM 746 C CA . ASN A 1 93 ? -19.423 -11.989 17.820 1.00 68.94 93 ASN A CA 1
ATOM 747 C C . ASN A 1 93 ? -18.690 -12.969 18.745 1.00 68.94 93 ASN A C 1
ATOM 749 O O . ASN A 1 93 ? -19.157 -14.094 18.955 1.00 68.94 93 ASN A O 1
ATOM 753 N N . LEU A 1 94 ? -17.548 -12.564 19.302 1.00 63.53 94 LEU A N 1
ATOM 754 C CA . LEU A 1 94 ? -16.791 -13.369 20.255 1.00 63.53 94 LEU A CA 1
ATOM 755 C C . LEU A 1 94 ? -17.567 -13.550 21.567 1.00 63.53 94 LEU A C 1
ATOM 757 O O . LEU A 1 94 ? -17.734 -14.683 22.016 1.00 63.53 94 LEU A O 1
ATOM 761 N N . ILE A 1 95 ? -18.138 -12.477 22.119 1.00 65.19 95 ILE A N 1
ATOM 762 C CA . ILE A 1 95 ? -19.018 -12.514 23.296 1.00 65.19 95 ILE A CA 1
ATOM 763 C C . ILE A 1 95 ? -20.209 -13.443 23.040 1.00 65.19 95 ILE A C 1
ATOM 765 O O . ILE A 1 95 ? -20.544 -14.269 23.889 1.00 65.19 95 ILE A O 1
ATOM 769 N N . HIS A 1 96 ? -20.838 -13.365 21.864 1.00 70.31 96 HIS A N 1
ATOM 770 C CA . HIS A 1 96 ? -21.966 -14.229 21.521 1.00 70.31 96 HIS A CA 1
ATOM 771 C C . HIS A 1 96 ? -21.571 -15.711 21.493 1.00 70.31 96 HIS A C 1
ATOM 773 O O . HIS A 1 96 ? -22.278 -16.554 22.051 1.00 70.31 96 HIS A O 1
ATOM 779 N N . LYS A 1 97 ? -20.414 -16.035 20.904 1.00 65.50 97 LYS A N 1
ATOM 780 C CA . LYS A 1 97 ? -19.865 -17.398 20.901 1.00 65.50 97 LYS A CA 1
ATOM 781 C C . LYS A 1 97 ? -19.563 -17.885 22.316 1.00 65.50 97 LYS A C 1
ATOM 783 O O . LYS A 1 97 ? -19.957 -18.996 22.655 1.00 65.50 97 LYS A O 1
ATOM 788 N N . ILE A 1 98 ? -18.943 -17.056 23.157 1.00 62.81 98 ILE A N 1
ATOM 789 C CA . ILE A 1 98 ? -18.642 -17.413 24.551 1.00 62.81 98 ILE A CA 1
ATOM 790 C C . ILE A 1 98 ? -19.936 -17.643 25.345 1.00 62.81 98 ILE A C 1
ATOM 792 O O . ILE A 1 98 ? -20.051 -18.651 26.040 1.00 62.81 98 ILE A O 1
ATOM 796 N N . ARG A 1 99 ? -20.954 -16.788 25.182 1.00 63.72 99 ARG A N 1
ATOM 797 C CA . ARG A 1 99 ? -22.288 -16.980 25.783 1.00 63.72 99 ARG A CA 1
ATOM 798 C C . ARG A 1 99 ? -22.952 -18.276 25.302 1.00 63.72 99 ARG A C 1
ATOM 800 O O . ARG A 1 99 ? -23.587 -18.972 26.093 1.00 63.72 99 ARG A O 1
ATOM 807 N N . GLY A 1 100 ? -22.788 -18.631 24.026 1.00 63.88 100 GLY A N 1
ATOM 808 C CA . GLY A 1 100 ? -23.198 -19.927 23.478 1.00 63.88 100 GLY A CA 1
ATOM 809 C C . GLY A 1 100 ? -22.472 -21.105 24.141 1.00 63.88 100 GLY A C 1
ATOM 810 O O . GLY A 1 100 ? -23.116 -22.065 24.562 1.00 63.88 100 GLY A O 1
ATOM 811 N N . CYS A 1 101 ? -21.153 -21.001 24.321 1.00 55.88 101 CYS A N 1
ATOM 812 C CA . CYS A 1 101 ? -20.332 -22.002 25.009 1.00 55.88 101 CYS A CA 1
ATOM 813 C C . CYS A 1 101 ? -20.697 -22.155 26.498 1.00 55.88 101 CYS A C 1
ATOM 815 O O . CYS A 1 101 ? -20.741 -23.275 27.009 1.00 55.88 101 CYS A O 1
ATOM 817 N N . GLN A 1 102 ? -21.017 -21.057 27.190 1.00 56.75 102 GLN A N 1
ATOM 818 C CA . GLN A 1 102 ? -21.498 -21.076 28.577 1.00 56.75 102 GLN A CA 1
ATOM 819 C C . GLN A 1 102 ? -22.858 -21.781 28.693 1.00 56.75 102 GLN A C 1
ATOM 821 O O . GLN A 1 102 ? -23.036 -22.634 29.563 1.00 56.75 102 GLN A O 1
ATOM 826 N N . LYS A 1 103 ? -23.798 -21.505 27.774 1.00 58.34 103 LYS A N 1
ATOM 827 C CA . LYS A 1 103 ? -25.096 -22.207 27.707 1.00 58.34 103 LYS A CA 1
ATOM 828 C C . LYS A 1 103 ? -24.945 -23.707 27.422 1.00 58.34 103 LYS A C 1
ATOM 830 O O . LYS A 1 103 ? -25.776 -24.491 27.874 1.00 58.34 103 LYS A O 1
ATOM 835 N N . ALA A 1 104 ? -23.880 -24.111 26.728 1.00 56.62 104 ALA A N 1
ATOM 836 C CA . ALA A 1 104 ? -23.561 -25.504 26.409 1.00 56.62 104 ALA A CA 1
ATOM 837 C C . ALA A 1 104 ? -22.740 -26.247 27.495 1.00 56.62 104 ALA A C 1
ATOM 839 O O . ALA A 1 104 ? -22.325 -27.378 27.259 1.00 56.62 104 ALA A O 1
ATOM 840 N N . ARG A 1 105 ? -22.548 -25.659 28.692 1.00 52.62 105 ARG A N 1
ATOM 841 C CA . ARG A 1 105 ? -21.772 -26.207 29.832 1.00 52.62 105 ARG A CA 1
ATOM 842 C C . ARG A 1 105 ? -20.256 -26.357 29.608 1.00 52.62 105 ARG A C 1
ATOM 844 O O . ARG A 1 105 ? -19.657 -27.314 30.093 1.00 52.62 105 ARG A O 1
ATOM 851 N N . CYS A 1 106 ? -19.594 -25.393 28.971 1.00 48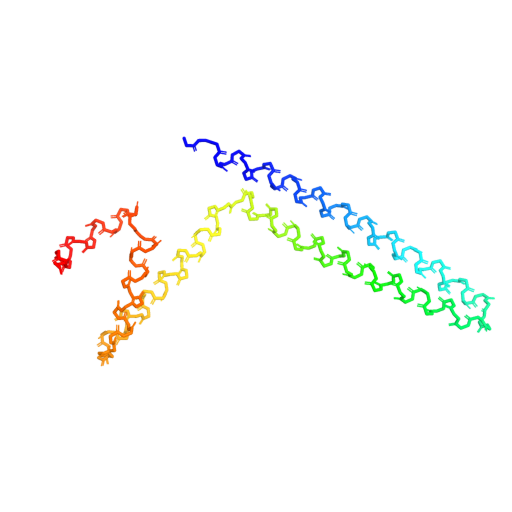.47 106 CYS A N 1
ATOM 852 C CA . CYS A 1 106 ? -18.134 -25.282 29.086 1.00 48.47 106 CYS A CA 1
ATOM 853 C C . CYS A 1 106 ? -17.767 -24.460 30.336 1.00 48.47 106 CYS A C 1
ATOM 855 O O . CYS A 1 106 ? -17.697 -23.234 30.289 1.00 48.47 106 CYS A O 1
ATOM 857 N N . SER A 1 107 ? -17.546 -25.137 31.466 1.00 54.09 107 SER A N 1
ATOM 858 C CA . SER A 1 107 ? -17.058 -24.567 32.733 1.00 54.09 107 SER A CA 1
ATOM 859 C C . SER A 1 107 ? -15.542 -24.325 32.713 1.00 54.09 107 SER A C 1
ATOM 861 O O . SER A 1 107 ? -14.834 -24.770 33.612 1.00 54.09 107 SER A O 1
ATOM 863 N N . ASN A 1 108 ? -15.015 -23.703 31.661 1.00 54.75 108 ASN A N 1
ATOM 864 C CA . ASN A 1 108 ? -13.592 -23.387 31.621 1.00 54.75 108 ASN A CA 1
ATOM 865 C C . ASN A 1 108 ? -13.395 -21.965 32.126 1.00 54.75 108 ASN A C 1
ATOM 867 O O . ASN A 1 108 ? -13.888 -21.023 31.507 1.00 54.75 108 ASN A O 1
ATOM 871 N N . ASP A 1 109 ? -12.646 -21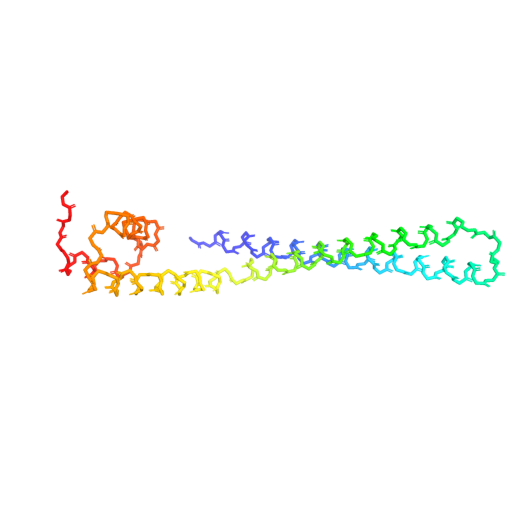.821 33.217 1.00 55.31 109 ASP A N 1
ATOM 872 C CA . ASP A 1 109 ? -12.219 -20.537 33.783 1.00 55.31 109 ASP A CA 1
ATOM 873 C C . ASP A 1 109 ? -11.610 -19.614 32.713 1.00 55.31 109 ASP A C 1
ATOM 875 O O . ASP A 1 109 ? -11.835 -18.410 32.736 1.00 55.31 109 ASP A O 1
ATOM 879 N N . VAL A 1 110 ? -11.005 -20.198 31.672 1.00 54.06 110 VAL A N 1
ATOM 880 C CA . VAL A 1 110 ? -10.523 -19.524 30.454 1.00 54.06 110 VAL A CA 1
ATOM 881 C C . VAL A 1 110 ? -11.616 -18.720 29.732 1.00 54.06 110 VAL A C 1
ATOM 883 O O . VAL A 1 110 ? -11.371 -17.609 29.281 1.00 54.06 110 VAL A O 1
ATOM 886 N N . CYS A 1 111 ? -12.845 -19.236 29.619 1.00 54.56 111 CYS A N 1
ATOM 887 C CA . CYS A 1 111 ? -13.957 -18.487 29.018 1.00 54.56 111 CYS A CA 1
ATOM 888 C C . CYS A 1 111 ? -14.391 -17.308 29.894 1.00 54.56 111 CYS A C 1
ATOM 890 O O . CYS A 1 111 ? -14.867 -16.310 29.362 1.00 54.56 111 CYS A O 1
ATOM 892 N N . ARG A 1 112 ? -14.238 -17.426 31.219 1.00 60.25 112 ARG A N 1
ATOM 893 C CA . ARG A 1 112 ? -14.545 -16.358 32.176 1.00 60.25 112 ARG A CA 1
ATOM 894 C C . ARG A 1 112 ? -13.475 -15.271 32.128 1.00 60.25 112 ARG A C 1
ATOM 896 O O . ARG A 1 112 ? -13.819 -14.107 32.039 1.00 60.25 112 ARG A O 1
ATOM 903 N N . GLU A 1 113 ? -12.208 -15.665 32.085 1.00 57.88 113 GLU A N 1
ATOM 904 C CA . GLU A 1 113 ? -11.053 -14.769 32.004 1.00 57.88 113 GLU A CA 1
ATOM 905 C C . GLU A 1 113 ? -11.021 -13.998 30.673 1.00 57.88 113 GLU A C 1
ATOM 907 O O . GLU A 1 113 ? -10.828 -12.787 30.667 1.00 57.88 113 GLU A O 1
ATOM 912 N N . ILE A 1 114 ? -11.329 -14.661 29.549 1.00 57.34 114 ILE A N 1
ATOM 913 C CA . ILE A 1 114 ? -11.478 -14.001 28.239 1.00 57.34 114 ILE A CA 1
ATOM 914 C C . ILE A 1 114 ? -12.660 -13.019 28.241 1.00 57.34 114 ILE A C 1
ATOM 916 O O . ILE A 1 114 ? -12.547 -11.938 27.670 1.00 57.34 114 ILE A O 1
ATOM 920 N N . LEU A 1 115 ? -13.781 -13.361 28.886 1.00 60.66 115 LEU A N 1
ATOM 921 C CA . LEU A 1 115 ? -14.917 -12.445 29.040 1.00 60.66 115 LEU A CA 1
ATOM 922 C C . LEU A 1 115 ? -14.545 -11.222 29.874 1.00 60.66 115 LEU A C 1
ATOM 924 O O . LEU A 1 115 ? -14.778 -10.110 29.421 1.00 60.66 115 LEU A O 1
ATOM 928 N N . THR A 1 116 ? -13.913 -11.422 31.030 1.00 62.38 116 THR A N 1
ATOM 929 C CA . THR A 1 116 ? -13.462 -10.330 31.896 1.00 62.38 116 THR A CA 1
ATOM 930 C C . THR A 1 116 ? -12.480 -9.420 31.165 1.00 62.38 116 THR A C 1
ATOM 932 O O . THR A 1 116 ? -12.619 -8.209 31.232 1.00 62.38 116 THR A O 1
ATOM 935 N N . LEU A 1 117 ? -11.545 -9.969 30.384 1.00 58.62 117 LEU A N 1
ATOM 936 C CA . LEU A 1 117 ? -10.633 -9.153 29.580 1.00 58.62 117 LEU A CA 1
ATOM 937 C C . LEU A 1 117 ? -11.377 -8.330 28.515 1.00 58.62 117 LEU A C 1
ATOM 939 O O . LEU A 1 117 ? -11.069 -7.159 28.330 1.00 58.62 117 LEU A O 1
ATOM 943 N N . ILE A 1 118 ? -12.379 -8.891 27.838 1.00 58.62 118 ILE A N 1
ATOM 944 C CA . ILE A 1 118 ? -13.170 -8.141 26.849 1.00 58.62 118 ILE A CA 1
ATOM 945 C C . ILE A 1 118 ? -14.052 -7.077 27.532 1.00 58.62 118 ILE A C 1
ATOM 947 O O . ILE A 1 118 ? -14.170 -5.962 27.029 1.00 58.62 118 ILE A O 1
ATOM 951 N N . GLU A 1 119 ? -14.648 -7.393 28.681 1.00 58.66 119 GLU A N 1
ATOM 952 C CA . GLU A 1 119 ? -15.491 -6.477 29.461 1.00 58.66 119 GLU A CA 1
ATOM 953 C C . GLU A 1 119 ? -14.677 -5.306 30.037 1.00 58.66 119 GLU A C 1
ATOM 955 O O . GLU A 1 119 ? -15.070 -4.154 29.862 1.00 58.66 119 GLU A O 1
ATOM 960 N N . THR A 1 120 ? -13.515 -5.584 30.639 1.00 56.34 120 THR A N 1
ATOM 961 C CA . THR A 1 120 ? -12.621 -4.584 31.244 1.00 56.34 120 THR A CA 1
ATOM 962 C C . THR A 1 120 ? -11.905 -3.723 30.203 1.00 56.34 120 THR A C 1
ATOM 964 O O . THR A 1 120 ? -11.758 -2.525 30.405 1.00 56.34 120 THR A O 1
ATOM 967 N N . PHE A 1 121 ? -11.457 -4.285 29.075 1.00 54.06 121 PHE A N 1
ATOM 968 C CA . PHE A 1 121 ? -10.656 -3.517 28.111 1.00 54.06 121 PHE A CA 1
ATOM 969 C C . PHE A 1 121 ? -11.461 -2.874 26.978 1.00 54.06 121 PHE A C 1
ATOM 971 O O . PHE A 1 121 ? -10.939 -1.974 26.321 1.00 54.06 121 PHE A O 1
ATOM 978 N N . CYS A 1 122 ? -12.694 -3.319 26.699 1.00 54.31 122 CYS A N 1
ATOM 979 C CA . CYS A 1 122 ? -13.420 -2.864 25.505 1.00 54.31 122 CYS A CA 1
ATOM 980 C C . CYS A 1 122 ? -14.774 -2.196 25.768 1.00 54.31 122 CYS A C 1
ATOM 982 O O . CYS A 1 122 ? -15.311 -1.605 24.832 1.00 54.31 122 CYS A O 1
ATOM 984 N N . LEU A 1 123 ? -15.346 -2.279 26.977 1.00 53.00 123 LEU A N 1
ATOM 985 C CA . LEU A 1 123 ? -16.730 -1.841 27.216 1.00 53.00 123 LEU A CA 1
ATOM 986 C C . LEU A 1 123 ? -16.924 -0.875 28.393 1.00 53.00 123 LEU A C 1
ATOM 988 O O . LEU A 1 123 ? -18.044 -0.388 28.533 1.00 53.00 123 LEU A O 1
ATOM 992 N N . GLU A 1 124 ? -15.890 -0.541 29.178 1.00 50.78 124 GLU A N 1
ATOM 993 C CA . GLU A 1 124 ? -16.016 0.310 30.382 1.00 50.78 124 GLU A CA 1
ATOM 994 C C . GLU A 1 124 ? -16.663 1.687 30.128 1.00 50.78 124 GLU A C 1
ATOM 996 O O . GLU A 1 124 ? -17.317 2.221 31.021 1.00 50.78 124 GLU A O 1
ATOM 1001 N N . GLU A 1 125 ? -16.566 2.231 28.911 1.00 48.53 125 GLU A N 1
ATOM 1002 C CA . GLU A 1 125 ? -17.190 3.512 28.532 1.00 48.53 125 GLU A CA 1
ATOM 1003 C C . GLU A 1 125 ? -18.497 3.368 27.725 1.00 48.53 125 GLU A C 1
ATOM 1005 O O . GLU A 1 125 ? -19.092 4.363 27.310 1.00 48.53 125 GLU A O 1
ATOM 1010 N N . SER A 1 126 ? -18.970 2.143 27.476 1.00 48.44 126 SER A N 1
ATOM 1011 C CA . SER A 1 126 ? -20.198 1.912 26.709 1.00 48.44 126 SER A CA 1
ATOM 1012 C C . SER A 1 126 ? -21.432 1.880 27.618 1.00 48.44 126 SER A C 1
ATOM 1014 O O . SER A 1 126 ? -21.443 1.232 28.663 1.00 48.44 126 SER A O 1
ATOM 1016 N N . GLU A 1 127 ? -22.531 2.499 27.180 1.00 51.53 127 GLU A N 1
ATOM 1017 C CA . GLU A 1 127 ? -23.844 2.479 27.861 1.00 51.53 127 GLU A CA 1
ATOM 1018 C C . GLU A 1 127 ? -24.369 1.040 28.108 1.00 51.53 127 GLU A C 1
ATOM 1020 O O . GLU A 1 127 ? -25.230 0.782 28.949 1.00 51.53 127 GLU A O 1
ATOM 1025 N N . GLN A 1 128 ? -23.809 0.065 27.391 1.00 47.94 128 GLN A N 1
ATOM 1026 C CA . GLN A 1 128 ? -24.104 -1.361 27.504 1.00 47.94 128 GLN A CA 1
ATOM 1027 C C . GLN A 1 128 ? -23.476 -2.005 28.754 1.00 47.94 128 GLN A C 1
ATOM 1029 O O . GLN A 1 128 ? -24.034 -2.977 29.266 1.00 47.94 128 GLN A O 1
ATOM 1034 N N . TYR A 1 129 ? -22.373 -1.460 29.282 1.00 48.38 129 TYR A N 1
ATOM 1035 C CA . TYR A 1 129 ? -21.721 -1.943 30.505 1.00 48.38 129 TYR A CA 1
ATOM 1036 C C . TYR A 1 129 ? -22.545 -1.638 31.761 1.00 48.38 129 TYR A C 1
ATOM 1038 O O . TYR A 1 129 ? -22.716 -2.506 32.617 1.00 48.38 129 TYR A O 1
ATOM 1046 N N . GLU A 1 130 ? -23.164 -0.458 31.830 1.00 48.72 130 GLU A N 1
ATOM 1047 C CA . GLU A 1 130 ? -24.069 -0.104 32.933 1.00 48.72 130 GLU A CA 1
ATOM 1048 C C . GLU A 1 130 ? -25.335 -0.977 32.947 1.00 48.72 130 GLU A C 1
ATOM 1050 O O . GLU A 1 130 ? -25.753 -1.463 34.000 1.00 48.72 130 GLU A O 1
ATOM 1055 N N . ASN A 1 131 ? -25.892 -1.293 31.774 1.00 47.88 131 ASN A N 1
ATOM 1056 C CA . ASN A 1 131 ? -27.010 -2.237 31.668 1.00 47.88 131 ASN A CA 1
ATOM 1057 C C . ASN A 1 131 ? -26.611 -3.675 32.059 1.00 47.88 131 ASN A C 1
ATOM 1059 O O . ASN A 1 131 ? -27.438 -4.437 32.565 1.00 47.88 131 ASN A O 1
ATOM 1063 N N . TYR A 1 132 ? -25.348 -4.059 31.854 1.00 44.31 132 TYR A N 1
ATOM 1064 C CA . TYR A 1 132 ? -24.830 -5.371 32.244 1.00 44.31 132 TYR A CA 1
ATOM 1065 C C . TYR A 1 132 ? -24.608 -5.495 33.758 1.00 44.31 132 TYR A C 1
ATOM 1067 O O . TYR A 1 132 ? -25.039 -6.496 34.336 1.00 44.31 132 TYR A O 1
ATOM 1075 N N . LYS A 1 133 ? -24.053 -4.468 34.426 1.00 46.38 133 LYS A N 1
ATOM 1076 C CA . LYS A 1 133 ? -23.962 -4.418 35.903 1.00 46.38 133 LYS A CA 1
ATOM 1077 C C . LYS A 1 133 ? -25.327 -4.638 36.559 1.00 46.38 133 LYS A C 1
ATOM 1079 O O . LYS A 1 133 ? -25.452 -5.423 37.496 1.00 46.38 133 LYS A O 1
ATOM 1084 N N . GLN A 1 134 ? -26.370 -4.019 36.004 1.00 46.91 134 GLN A N 1
ATOM 1085 C CA . GLN A 1 134 ? -27.745 -4.172 36.489 1.00 46.91 134 GLN A CA 1
ATOM 1086 C C . GLN A 1 134 ? -28.311 -5.590 36.305 1.00 46.91 134 GLN A C 1
ATOM 1088 O O . GLN A 1 134 ? -29.159 -6.011 37.090 1.00 46.91 134 GLN A O 1
ATOM 1093 N N . CYS A 1 135 ? -27.855 -6.339 35.295 1.00 41.34 135 CYS A N 1
ATOM 1094 C CA . CYS A 1 135 ? -28.347 -7.692 35.014 1.00 41.34 135 CYS A CA 1
ATOM 1095 C C . CYS A 1 135 ? -27.582 -8.796 35.756 1.00 41.34 135 CYS A C 1
ATOM 1097 O O . CYS A 1 135 ? -28.162 -9.847 36.031 1.00 41.34 135 CYS A O 1
ATOM 1099 N N . CYS A 1 136 ? -26.295 -8.594 36.045 1.00 41.31 136 CYS A N 1
ATOM 1100 C CA . CYS A 1 136 ? -25.423 -9.647 36.573 1.00 41.31 136 CYS A CA 1
ATOM 1101 C C . CYS A 1 136 ? -24.985 -9.448 38.032 1.00 41.31 136 CYS A C 1
ATOM 1103 O O . CYS A 1 136 ? -24.486 -10.405 38.621 1.00 41.31 136 CYS A O 1
ATOM 1105 N N . GLY A 1 137 ? -25.268 -8.288 38.638 1.00 37.78 137 GLY A N 1
ATOM 1106 C CA . GLY A 1 137 ? -24.923 -7.986 40.029 1.00 37.78 137 GLY A CA 1
ATOM 1107 C C . GLY A 1 137 ? -23.428 -7.729 40.217 1.00 37.78 137 GLY A C 1
ATOM 1108 O O . GLY A 1 137 ? -22.596 -8.315 39.525 1.00 37.78 137 GLY A O 1
ATOM 1109 N N . ASP A 1 138 ? -23.094 -6.828 41.142 1.00 39.12 138 ASP A N 1
ATOM 1110 C CA . ASP A 1 138 ? -21.713 -6.434 41.424 1.00 39.12 138 ASP A CA 1
ATOM 1111 C C . ASP A 1 138 ? -20.841 -7.662 41.730 1.00 39.12 138 ASP A C 1
ATOM 1113 O O . ASP A 1 138 ? -21.081 -8.407 42.686 1.00 39.12 138 ASP A O 1
ATOM 1117 N N . ILE A 1 139 ? -19.826 -7.882 40.893 1.00 42.38 139 ILE A N 1
ATOM 1118 C CA . ILE A 1 139 ? -18.775 -8.862 41.156 1.00 42.38 139 ILE A CA 1
ATOM 1119 C C . ILE A 1 139 ? -17.844 -8.214 42.188 1.00 42.38 139 ILE A C 1
ATOM 1121 O O . ILE A 1 139 ? -17.055 -7.339 41.837 1.00 42.38 139 ILE A O 1
ATOM 1125 N N . ASN A 1 140 ? -17.999 -8.605 43.458 1.00 35.34 140 ASN A N 1
ATOM 1126 C CA . ASN A 1 140 ? -17.045 -8.305 44.537 1.00 35.34 140 ASN A CA 1
ATOM 1127 C C . ASN A 1 140 ? -15.655 -8.881 44.249 1.00 35.34 140 ASN A C 1
ATOM 1129 O O . ASN A 1 140 ? -15.589 -10.036 43.761 1.00 35.34 140 ASN A O 1
#

Sequence (140 aa):
MLEPIHELQQLAVFYRKKSENNVQEASDSRNKAEELFDSARNNPQDKDIEKLAQSFLSNAEKYEKIAAEQLELASICENPVAQYQDTIRSLENLIHKIRGCQKARCSNDVCREILTLIETFCLEESEQYENYKQCCGDIN

Radius of gyration: 26.19 Å; chains: 1; bounding box: 54×44×74 Å

pLDDT: mean 73.78, std 18.87, range [35.34, 97.94]